Protein AF-A0A3R7ARK9-F1 (afdb_monomer)

Secondary structure (DSSP, 8-state):
-PPP--EEEETTEEEE-SSB-HHHHHHTT--HHHHHHTT--B-TT-----HHHHHHHHHHHHHHHHHHHHHHHHHTS-------HHHHHHHHHTSTT--HHHHHHHHHTT--SHHHHHHS-GGG--

Structure (mmCIF, N/CA/C/O backbone):
data_AF-A0A3R7ARK9-F1
#
_entry.id   AF-A0A3R7ARK9-F1
#
loop_
_atom_site.group_PDB
_atom_site.id
_atom_site.type_symbol
_atom_site.label_atom_id
_atom_site.label_alt_id
_atom_site.label_comp_id
_atom_site.label_asym_id
_atom_site.label_entity_id
_atom_site.label_seq_id
_atom_site.pdbx_PDB_ins_code
_atom_site.Cartn_x
_atom_site.Cartn_y
_atom_site.Cartn_z
_atom_site.occupancy
_atom_site.B_iso_or_equiv
_atom_site.auth_seq_id
_atom_site.auth_comp_id
_atom_site.auth_asym_id
_atom_site.auth_atom_id
_atom_site.pdbx_PDB_model_num
ATOM 1 N N . MET A 1 1 ? -8.578 -6.068 -5.722 1.00 59.09 1 MET A N 1
ATOM 2 C CA . MET A 1 1 ? -7.145 -6.160 -5.358 1.00 59.09 1 MET A CA 1
ATOM 3 C C . MET A 1 1 ? -6.325 -5.902 -6.611 1.00 59.09 1 MET A C 1
ATOM 5 O O . MET A 1 1 ? -6.497 -6.623 -7.588 1.00 59.09 1 MET A O 1
ATOM 9 N N . VAL A 1 2 ? -5.531 -4.831 -6.635 1.00 73.00 2 VAL A N 1
ATOM 10 C CA . VAL A 1 2 ? -4.744 -4.456 -7.821 1.00 73.00 2 VAL A CA 1
ATOM 11 C C . VAL A 1 2 ? -3.570 -5.424 -7.946 1.00 73.00 2 VAL A C 1
ATOM 13 O O . VAL A 1 2 ? -2.755 -5.519 -7.033 1.00 73.00 2 VAL A O 1
ATOM 16 N N . LYS A 1 3 ? -3.504 -6.174 -9.050 1.00 83.50 3 LYS A N 1
ATOM 17 C CA . LYS A 1 3 ? -2.394 -7.094 -9.331 1.00 83.50 3 LYS A CA 1
ATOM 18 C C . LYS A 1 3 ? -1.360 -6.391 -10.205 1.00 83.50 3 LYS A C 1
ATOM 20 O O . LYS A 1 3 ? -1.654 -6.050 -11.349 1.00 83.50 3 LYS A O 1
ATOM 25 N N . ILE A 1 4 ? -0.153 -6.216 -9.675 1.00 92.31 4 ILE A N 1
ATOM 26 C CA . ILE A 1 4 ? 1.012 -5.761 -10.439 1.00 92.31 4 ILE A CA 1
ATOM 27 C C . ILE A 1 4 ? 1.779 -6.961 -11.003 1.00 92.31 4 ILE A C 1
ATOM 29 O O . ILE A 1 4 ? 1.798 -8.039 -10.408 1.00 92.31 4 ILE A O 1
ATOM 33 N N . TYR A 1 5 ? 2.412 -6.777 -12.157 1.00 93.25 5 TYR A N 1
ATOM 34 C CA . TYR A 1 5 ? 3.236 -7.792 -12.808 1.00 93.25 5 TYR A CA 1
ATOM 35 C C . TYR A 1 5 ? 4.582 -7.195 -13.201 1.00 93.25 5 TYR A C 1
ATOM 37 O O . TYR A 1 5 ? 4.664 -6.026 -13.570 1.00 93.25 5 TYR A O 1
ATOM 45 N N . ALA A 1 6 ? 5.631 -8.014 -13.153 1.00 93.31 6 ALA A N 1
ATOM 46 C CA . ALA A 1 6 ? 6.935 -7.613 -13.651 1.00 93.31 6 ALA A CA 1
ATOM 47 C C . ALA A 1 6 ? 6.939 -7.640 -15.183 1.00 93.31 6 ALA A C 1
ATOM 49 O O . ALA 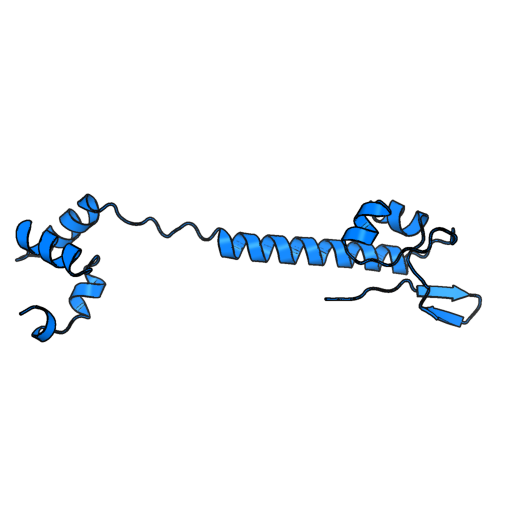A 1 6 ? 6.483 -8.604 -15.805 1.00 93.31 6 ALA A O 1
ATOM 50 N N . ILE A 1 7 ? 7.482 -6.601 -15.796 1.00 94.69 7 ILE A N 1
ATOM 51 C CA . ILE A 1 7 ? 7.736 -6.523 -17.230 1.00 94.69 7 ILE A CA 1
ATOM 52 C C . ILE A 1 7 ? 9.152 -7.034 -17.479 1.00 94.69 7 ILE A C 1
ATOM 54 O O . ILE A 1 7 ? 10.102 -6.612 -16.827 1.00 94.69 7 ILE A O 1
ATOM 58 N N . VAL A 1 8 ? 9.304 -7.969 -18.415 1.00 92.69 8 VAL A N 1
ATOM 59 C CA . VAL A 1 8 ? 10.607 -8.519 -18.803 1.00 92.69 8 VAL A CA 1
ATOM 60 C C . VAL A 1 8 ? 10.837 -8.228 -20.275 1.00 92.69 8 VAL A C 1
ATOM 62 O O . VAL A 1 8 ? 10.010 -8.577 -21.124 1.00 92.69 8 VAL A O 1
ATOM 65 N N . ARG A 1 9 ? 11.982 -7.618 -20.587 1.00 90.25 9 ARG A N 1
ATOM 66 C CA . ARG A 1 9 ? 12.387 -7.312 -21.965 1.00 90.25 9 ARG A CA 1
ATOM 67 C C . ARG A 1 9 ? 13.495 -8.271 -22.389 1.00 90.25 9 ARG A C 1
ATOM 69 O O . ARG A 1 9 ? 14.473 -8.462 -21.673 1.00 90.25 9 ARG A O 1
ATOM 76 N N . ARG A 1 10 ? 13.341 -8.898 -23.556 1.00 87.12 10 ARG A N 1
ATOM 77 C CA . ARG A 1 10 ? 14.394 -9.705 -24.191 1.00 87.12 10 ARG A CA 1
ATOM 78 C C . ARG A 1 10 ? 14.479 -9.330 -25.662 1.00 87.12 10 ARG A C 1
ATOM 80 O O . ARG A 1 10 ? 13.535 -9.568 -26.418 1.00 87.12 10 ARG A O 1
ATOM 87 N N . LYS A 1 11 ? 15.621 -8.774 -26.077 1.00 88.62 11 LYS A N 1
ATOM 88 C CA . LYS A 1 11 ? 15.800 -8.188 -27.416 1.00 88.62 11 LYS A CA 1
ATOM 89 C C . LYS A 1 11 ? 14.683 -7.162 -27.685 1.00 88.62 11 LYS A C 1
ATOM 91 O O . LYS A 1 11 ? 14.512 -6.237 -26.903 1.00 88.62 11 LYS A O 1
ATOM 96 N N . ARG A 1 12 ? 13.882 -7.358 -28.737 1.00 90.75 12 ARG A N 1
ATOM 97 C CA . ARG A 1 12 ? 12.750 -6.488 -29.108 1.00 90.75 12 ARG A CA 1
ATOM 98 C C . ARG A 1 12 ? 11.397 -6.931 -28.535 1.00 90.75 12 ARG A C 1
ATOM 100 O O . ARG A 1 12 ? 10.385 -6.318 -28.842 1.00 90.75 12 ARG A O 1
ATOM 107 N N . LYS A 1 13 ? 11.347 -8.002 -27.733 1.00 92.31 13 LYS A N 1
ATOM 108 C CA . LYS A 1 13 ? 10.092 -8.531 -27.180 1.00 92.31 13 LYS A CA 1
ATOM 109 C C . LYS A 1 13 ? 9.919 -8.103 -25.727 1.00 92.31 13 LYS A C 1
ATOM 111 O O . LYS A 1 13 ? 10.809 -8.317 -24.900 1.00 92.31 13 LYS A O 1
ATOM 116 N N . VAL A 1 14 ? 8.750 -7.548 -25.426 1.00 93.50 14 VAL A N 1
ATOM 117 C CA . VAL A 1 14 ? 8.291 -7.243 -24.069 1.00 93.50 14 VAL A CA 1
ATOM 118 C C . VAL A 1 14 ? 7.252 -8.285 -23.684 1.00 93.50 14 VAL A C 1
ATOM 120 O O . VAL A 1 14 ? 6.354 -8.588 -24.465 1.00 93.50 14 VAL A O 1
ATOM 123 N N . ARG A 1 15 ? 7.389 -8.869 -22.496 1.00 92.31 15 ARG A N 1
ATOM 124 C CA . ARG A 1 15 ? 6.437 -9.856 -21.981 1.00 92.31 15 ARG A CA 1
ATOM 125 C C . ARG A 1 15 ? 6.218 -9.675 -20.491 1.00 92.31 15 ARG A C 1
ATOM 127 O O . ARG A 1 15 ? 7.057 -9.109 -19.792 1.00 92.31 15 ARG A O 1
ATOM 134 N N . LYS A 1 16 ? 5.119 -10.238 -20.000 1.00 93.50 16 LYS A N 1
ATOM 135 C CA . LYS A 1 16 ? 4.888 -10.385 -18.563 1.00 93.50 16 LYS A CA 1
ATOM 136 C C . LYS A 1 16 ? 5.829 -11.464 -18.016 1.00 93.50 16 LYS A C 1
ATOM 138 O O . LYS A 1 16 ? 5.935 -12.561 -18.570 1.00 93.50 16 LYS A O 1
ATOM 143 N N . GLY A 1 17 ? 6.576 -11.117 -16.977 1.00 90.94 17 GLY A N 1
ATOM 144 C CA . GLY A 1 17 ? 7.388 -12.044 -16.199 1.00 90.94 17 GLY A CA 1
ATOM 145 C C . GLY A 1 17 ? 6.541 -12.832 -15.204 1.00 90.94 17 GLY A C 1
ATOM 146 O O . GLY A 1 17 ? 5.402 -12.469 -14.920 1.00 90.94 17 GLY A O 1
ATOM 147 N N . LYS A 1 18 ? 7.120 -13.900 -14.641 1.00 92.12 18 LYS A N 1
ATOM 148 C CA . LYS A 1 18 ? 6.500 -14.664 -13.546 1.00 92.12 18 LYS A CA 1
ATOM 149 C C . LYS A 1 18 ? 6.357 -13.812 -12.277 1.00 92.12 18 LYS A C 1
ATOM 151 O O . LYS A 1 18 ? 5.367 -13.929 -11.566 1.00 92.12 18 LYS A O 1
ATOM 156 N N . GLY A 1 19 ? 7.347 -12.963 -12.001 1.00 94.50 19 GLY A N 1
ATOM 157 C CA . GLY A 1 19 ? 7.394 -12.111 -10.818 1.00 94.50 19 GLY A CA 1
ATOM 158 C C . GLY A 1 19 ? 8.579 -11.147 -10.833 1.00 94.50 19 GLY A C 1
ATOM 159 O O . GLY A 1 19 ? 9.403 -11.165 -11.756 1.00 94.50 19 GLY A O 1
ATOM 160 N N . PHE A 1 20 ? 8.649 -10.302 -9.810 1.00 96.31 20 PHE A N 1
ATOM 161 C CA . PHE A 1 20 ? 9.733 -9.341 -9.599 1.00 96.31 20 PHE A CA 1
ATOM 162 C C . PHE A 1 20 ? 11.013 -10.048 -9.146 1.00 96.31 20 PHE A C 1
ATOM 164 O O . PHE A 1 20 ? 10.946 -11.050 -8.430 1.00 96.31 20 PHE A O 1
ATOM 171 N N . SER A 1 21 ? 12.168 -9.561 -9.596 1.00 96.00 21 SER A N 1
ATOM 172 C CA . SER A 1 21 ? 13.466 -10.113 -9.202 1.00 96.00 21 SER A CA 1
ATOM 173 C C . SER A 1 21 ? 13.842 -9.692 -7.781 1.00 96.00 21 SER A C 1
ATOM 175 O O . SER A 1 21 ? 13.311 -8.722 -7.234 1.00 96.00 21 SER A O 1
ATOM 177 N N . ARG A 1 22 ? 14.793 -10.410 -7.168 1.00 95.31 22 ARG A N 1
ATOM 178 C CA . ARG A 1 22 ? 15.324 -10.041 -5.843 1.00 95.31 22 ARG A CA 1
ATOM 179 C C . ARG A 1 22 ? 15.960 -8.648 -5.853 1.00 95.31 22 ARG A C 1
ATOM 181 O O . ARG A 1 22 ? 15.826 -7.922 -4.874 1.00 95.31 22 ARG A O 1
ATOM 188 N N . GLU A 1 23 ? 16.624 -8.280 -6.945 1.00 94.88 23 GLU A N 1
ATOM 189 C CA . GLU A 1 23 ? 17.253 -6.966 -7.107 1.00 94.88 23 GLU A CA 1
ATOM 190 C C . GLU A 1 23 ? 16.208 -5.851 -7.215 1.00 94.88 23 GLU A C 1
ATOM 192 O O . GLU A 1 23 ? 16.295 -4.872 -6.482 1.00 94.88 23 GLU A O 1
ATOM 197 N N . GLU A 1 24 ? 15.156 -6.042 -8.023 1.00 95.44 24 GLU A N 1
ATOM 198 C CA . GLU A 1 24 ? 14.054 -5.075 -8.155 1.00 95.44 24 GLU A CA 1
ATOM 199 C C . GLU A 1 24 ? 13.362 -4.806 -6.808 1.00 95.44 24 GLU A C 1
ATOM 201 O O . GLU A 1 24 ? 13.057 -3.658 -6.481 1.00 95.44 24 GLU A O 1
ATOM 206 N N . LEU A 1 25 ? 13.144 -5.858 -6.010 1.00 95.25 25 LEU A N 1
ATOM 207 C CA . LEU A 1 25 ? 12.566 -5.739 -4.671 1.00 95.25 25 LEU A CA 1
ATOM 208 C C . LEU A 1 25 ? 13.488 -4.975 -3.716 1.00 95.25 25 LEU A C 1
ATOM 210 O O . LEU A 1 25 ? 13.024 -4.065 -3.033 1.00 95.25 25 LEU A O 1
ATOM 214 N N . ARG A 1 26 ? 14.795 -5.272 -3.717 1.00 94.25 26 ARG A N 1
ATOM 215 C CA . ARG A 1 26 ? 15.777 -4.532 -2.906 1.00 94.25 26 ARG A CA 1
ATOM 216 C C . ARG A 1 26 ? 15.816 -3.051 -3.278 1.00 94.25 26 ARG A C 1
ATOM 218 O O . ARG A 1 26 ? 15.770 -2.214 -2.387 1.00 94.25 26 ARG A O 1
ATOM 225 N N . SER A 1 27 ? 15.814 -2.709 -4.567 1.00 95.00 27 SER A N 1
ATOM 226 C CA . SER A 1 27 ? 15.780 -1.311 -5.034 1.00 95.00 27 SER A CA 1
ATOM 227 C C . SER A 1 27 ? 14.481 -0.573 -4.681 1.00 95.00 27 SER A C 1
ATOM 229 O O . SER A 1 27 ? 14.440 0.663 -4.679 1.00 95.00 27 SER A O 1
ATOM 231 N N . ALA A 1 28 ? 13.408 -1.316 -4.403 1.00 94.31 28 ALA A N 1
ATOM 232 C CA . ALA A 1 28 ? 12.143 -0.802 -3.891 1.00 94.31 28 ALA A CA 1
ATOM 233 C C . ALA A 1 28 ? 12.041 -0.858 -2.352 1.00 94.31 28 ALA A C 1
ATOM 235 O O . ALA A 1 28 ? 10.972 -0.562 -1.824 1.00 94.31 28 ALA A O 1
ATOM 236 N N . ASN A 1 29 ? 13.125 -1.205 -1.643 1.00 94.00 29 ASN A N 1
ATOM 237 C CA . ASN A 1 29 ? 13.170 -1.400 -0.189 1.00 94.00 29 ASN A CA 1
ATOM 238 C C . ASN A 1 29 ? 12.140 -2.424 0.324 1.00 94.00 29 ASN A C 1
ATOM 240 O O . ASN A 1 29 ? 11.530 -2.232 1.372 1.00 94.00 29 ASN A O 1
ATOM 244 N N . LEU A 1 30 ? 11.938 -3.510 -0.425 1.00 93.31 30 LEU A N 1
ATOM 245 C CA . LEU A 1 30 ? 11.069 -4.627 -0.059 1.00 93.31 30 LEU A CA 1
ATOM 246 C C . LEU A 1 30 ? 11.882 -5.901 0.159 1.00 93.31 30 LEU A C 1
ATOM 248 O O . LEU A 1 30 ? 12.689 -6.302 -0.685 1.00 93.31 30 LEU A O 1
ATOM 252 N N . SER A 1 31 ? 11.593 -6.609 1.248 1.00 95.31 31 SER A N 1
ATOM 253 C CA . SER A 1 31 ? 12.019 -7.997 1.398 1.00 95.31 31 SER A CA 1
ATOM 254 C C . SER A 1 31 ? 11.113 -8.945 0.602 1.00 95.31 31 SER A C 1
ATOM 256 O O . SER A 1 31 ? 9.951 -8.659 0.307 1.00 95.31 31 SER A O 1
ATOM 258 N N . VAL A 1 32 ? 11.624 -10.138 0.287 1.00 94.81 32 VAL A N 1
ATOM 259 C CA . VAL A 1 32 ? 10.842 -11.186 -0.397 1.00 94.81 32 VAL A CA 1
ATOM 260 C C . VAL A 1 32 ? 9.612 -11.587 0.422 1.00 94.81 32 VAL A C 1
ATOM 262 O O . VAL A 1 32 ? 8.540 -11.819 -0.138 1.00 94.81 32 VAL A O 1
ATOM 265 N N . LYS A 1 33 ? 9.755 -11.652 1.750 1.00 95.38 33 LYS A N 1
ATOM 266 C CA . LYS A 1 33 ? 8.667 -12.012 2.663 1.00 95.38 33 LYS A CA 1
ATOM 267 C C . LYS A 1 33 ? 7.567 -10.951 2.650 1.00 95.38 33 LYS A C 1
ATOM 269 O O . LYS A 1 33 ? 6.400 -11.294 2.492 1.00 95.38 33 LYS A O 1
ATOM 274 N N . GLU A 1 34 ? 7.934 -9.674 2.746 1.00 93.56 34 GLU A N 1
ATOM 275 C CA . GLU A 1 34 ? 6.974 -8.565 2.675 1.00 93.56 34 GLU A CA 1
ATOM 276 C C . GLU A 1 34 ? 6.272 -8.514 1.321 1.00 93.56 34 GLU A C 1
ATOM 278 O O . GLU A 1 34 ? 5.051 -8.403 1.275 1.00 93.56 34 GLU A O 1
ATOM 283 N N . ALA A 1 35 ? 7.012 -8.677 0.223 1.00 94.00 35 ALA A N 1
ATOM 284 C CA . ALA A 1 35 ? 6.435 -8.723 -1.114 1.00 94.00 35 ALA A CA 1
ATOM 285 C C . ALA A 1 35 ? 5.372 -9.829 -1.238 1.00 94.00 35 ALA A C 1
ATOM 287 O O . ALA A 1 35 ? 4.262 -9.562 -1.700 1.00 94.00 35 ALA A O 1
ATOM 288 N N . ARG A 1 36 ? 5.661 -11.045 -0.754 1.00 93.69 36 ARG A N 1
ATOM 289 C CA . ARG A 1 36 ? 4.686 -12.150 -0.744 1.00 93.69 36 ARG A CA 1
ATOM 290 C C . ARG A 1 36 ? 3.463 -11.836 0.122 1.00 93.69 36 ARG A C 1
ATOM 292 O O . ARG A 1 36 ? 2.346 -12.091 -0.319 1.00 93.69 36 ARG A O 1
ATOM 299 N N . ASN A 1 37 ? 3.654 -11.230 1.295 1.00 93.19 37 ASN A N 1
ATOM 300 C CA . ASN A 1 37 ? 2.553 -10.811 2.172 1.00 93.19 37 ASN A CA 1
ATOM 301 C C . ASN A 1 37 ? 1.659 -9.742 1.523 1.00 93.19 37 ASN A C 1
ATOM 303 O O . ASN A 1 37 ? 0.449 -9.738 1.728 1.00 93.19 37 ASN A O 1
ATOM 307 N N . LEU A 1 38 ? 2.242 -8.855 0.714 1.00 91.19 38 LEU A N 1
ATOM 308 C CA . LEU A 1 38 ? 1.514 -7.856 -0.071 1.00 91.19 38 LEU A CA 1
ATOM 309 C C . LEU A 1 38 ? 0.840 -8.444 -1.326 1.00 91.19 38 LEU A C 1
ATOM 311 O O . LEU A 1 38 ? 0.164 -7.719 -2.055 1.00 91.19 38 LEU A O 1
ATOM 315 N N . GLY A 1 39 ? 1.014 -9.741 -1.601 1.00 91.94 39 GLY A N 1
ATOM 316 C CA . GLY A 1 39 ? 0.478 -10.409 -2.790 1.00 91.94 39 GLY A CA 1
ATOM 317 C C . GLY A 1 39 ? 1.272 -10.137 -4.072 1.00 91.94 39 GLY A C 1
ATOM 318 O O . GLY A 1 39 ? 0.764 -10.358 -5.174 1.00 91.94 39 GLY A O 1
ATOM 319 N N . ILE A 1 40 ? 2.511 -9.658 -3.954 1.00 93.75 40 ILE A N 1
ATOM 320 C CA . ILE A 1 40 ? 3.418 -9.420 -5.079 1.00 93.75 40 ILE A CA 1
ATOM 321 C C . ILE A 1 40 ? 4.096 -10.744 -5.451 1.00 93.75 40 ILE A C 1
ATOM 323 O O . ILE A 1 40 ? 4.702 -11.415 -4.615 1.00 93.75 40 ILE A O 1
ATOM 327 N N . SER A 1 41 ? 4.017 -11.126 -6.728 1.00 94.25 41 SER A N 1
ATOM 328 C CA . SER A 1 41 ? 4.684 -12.335 -7.231 1.00 94.25 41 SER A CA 1
ATOM 329 C C . SER A 1 41 ? 6.192 -12.117 -7.347 1.00 94.25 41 SER A C 1
ATOM 331 O O . SER A 1 41 ? 6.630 -11.140 -7.953 1.00 94.25 41 SER A O 1
ATOM 333 N N . VAL A 1 42 ? 6.987 -13.048 -6.816 1.00 95.50 42 VAL A N 1
ATOM 334 C CA . VAL A 1 42 ? 8.457 -12.963 -6.785 1.00 95.50 42 VAL A CA 1
ATOM 335 C C . VAL A 1 42 ? 9.074 -14.087 -7.620 1.00 95.50 42 VAL A C 1
ATOM 337 O O . VAL A 1 42 ? 8.672 -15.245 -7.504 1.00 95.50 42 VAL A O 1
ATOM 340 N N . ASP A 1 43 ? 10.059 -13.753 -8.455 1.00 95.31 43 ASP A N 1
ATOM 341 C CA . ASP A 1 43 ? 10.871 -14.706 -9.217 1.00 95.31 43 ASP A CA 1
ATOM 342 C C . ASP A 1 43 ? 12.328 -14.646 -8.747 1.00 95.31 43 ASP A C 1
ATOM 344 O O . ASP A 1 43 ? 13.152 -13.887 -9.253 1.00 95.31 43 ASP A O 1
ATOM 348 N N . GLU A 1 44 ? 12.640 -15.459 -7.741 1.00 93.31 44 GLU A N 1
ATOM 349 C CA . GLU A 1 44 ? 13.936 -15.451 -7.057 1.00 93.31 44 GLU A CA 1
ATOM 350 C C . GLU A 1 44 ? 15.110 -15.923 -7.913 1.00 93.31 44 GLU A C 1
ATOM 352 O O . GLU A 1 44 ? 16.258 -15.631 -7.584 1.00 93.31 44 GLU A O 1
ATOM 357 N N . ARG A 1 45 ? 14.827 -16.645 -9.002 1.00 93.50 45 ARG A N 1
ATOM 358 C CA . ARG A 1 45 ? 15.848 -17.164 -9.921 1.00 93.50 45 ARG A CA 1
ATOM 359 C C . ARG A 1 45 ? 16.317 -16.109 -10.921 1.00 93.50 45 ARG A C 1
ATOM 361 O O . ARG A 1 45 ? 17.341 -16.300 -11.568 1.00 93.50 45 ARG A O 1
ATOM 368 N N . ARG A 1 46 ? 15.561 -15.019 -11.087 1.00 92.06 46 ARG A N 1
ATOM 369 C CA . ARG A 1 46 ? 15.894 -13.926 -12.002 1.00 92.06 46 ARG A CA 1
ATOM 370 C C . ARG A 1 46 ? 16.774 -12.913 -11.272 1.00 92.06 46 ARG A C 1
ATOM 372 O O . ARG A 1 46 ? 16.364 -12.384 -10.244 1.00 92.06 46 ARG A O 1
ATOM 379 N N . SER A 1 47 ? 17.946 -12.621 -11.828 1.00 88.62 47 SER A N 1
ATOM 380 C CA . SER A 1 47 ? 18.827 -11.545 -11.355 1.00 88.62 47 SER A CA 1
ATOM 381 C C . SER A 1 47 ? 18.547 -10.214 -12.050 1.00 88.62 47 SER A C 1
ATOM 383 O O . SER A 1 47 ? 18.644 -9.181 -11.422 1.00 88.62 47 SER A O 1
ATOM 385 N N . THR A 1 48 ? 18.102 -10.213 -13.312 1.00 90.44 48 THR A N 1
ATOM 386 C CA . THR A 1 48 ? 17.903 -8.973 -14.087 1.00 90.44 48 THR A CA 1
ATOM 387 C C . THR A 1 48 ? 17.052 -7.932 -13.358 1.00 90.44 48 THR A C 1
ATOM 389 O O . THR A 1 48 ? 15.966 -8.260 -12.859 1.00 90.44 48 THR A O 1
ATOM 392 N N . MET A 1 49 ? 17.486 -6.678 -13.424 1.00 91.81 49 MET A N 1
ATOM 393 C CA . MET A 1 49 ? 16.756 -5.524 -12.921 1.00 91.81 49 MET A CA 1
ATOM 394 C C . MET A 1 49 ? 16.227 -4.670 -14.076 1.00 91.81 49 MET A C 1
ATOM 396 O O . MET A 1 49 ? 16.948 -4.364 -15.027 1.00 91.81 49 MET A O 1
ATOM 400 N N . HIS A 1 50 ? 14.959 -4.274 -13.989 1.00 93.44 50 HIS A N 1
ATOM 401 C CA . HIS A 1 50 ? 14.357 -3.301 -14.896 1.00 93.44 50 HIS A CA 1
ATOM 402 C C . HIS A 1 5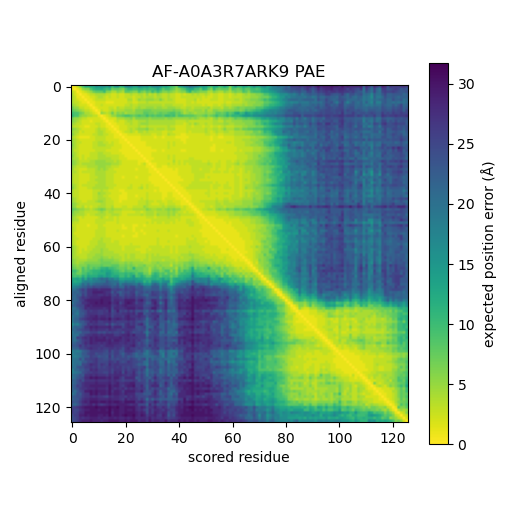0 ? 13.824 -2.107 -14.104 1.00 93.44 50 HIS A C 1
ATOM 404 O O . HIS A 1 50 ? 13.011 -2.267 -13.194 1.00 93.44 50 HIS A O 1
ATOM 410 N N . GLU A 1 51 ? 14.239 -0.896 -14.473 1.00 93.62 51 GLU A N 1
ATOM 411 C CA . GLU A 1 51 ? 13.830 0.329 -13.773 1.00 93.62 51 GLU A CA 1
ATOM 412 C C . GLU A 1 51 ? 12.316 0.562 -13.805 1.00 93.62 51 GLU A C 1
ATOM 414 O O . GLU A 1 51 ? 11.738 1.029 -12.824 1.00 93.62 51 GLU A O 1
ATOM 419 N N . GLU A 1 52 ? 11.656 0.194 -14.907 1.00 93.75 52 GLU A N 1
ATOM 420 C CA . GLU A 1 52 ? 10.195 0.237 -15.043 1.00 93.75 52 GLU A CA 1
ATOM 421 C C . GLU A 1 52 ? 9.518 -0.555 -13.912 1.00 93.75 52 GLU A C 1
ATOM 423 O O . GLU A 1 52 ? 8.601 -0.058 -13.259 1.00 93.75 52 GLU A O 1
ATOM 428 N N . ASN A 1 53 ? 10.040 -1.744 -13.599 1.00 95.19 53 ASN A N 1
ATOM 429 C CA . ASN A 1 53 ? 9.514 -2.591 -12.533 1.00 95.19 53 ASN A CA 1
ATOM 430 C C . ASN A 1 53 ? 9.713 -1.949 -11.157 1.00 95.19 53 ASN A C 1
ATOM 432 O O . ASN A 1 53 ? 8.780 -1.917 -10.356 1.00 95.19 53 ASN A O 1
ATOM 436 N N . VAL A 1 54 ? 10.884 -1.366 -10.891 1.00 95.12 54 VAL A N 1
ATOM 437 C CA . VAL A 1 54 ? 11.149 -0.661 -9.625 1.00 95.12 54 VAL A CA 1
ATOM 438 C C . VAL A 1 54 ? 10.195 0.525 -9.447 1.00 95.12 54 VAL A C 1
ATOM 440 O O . VAL A 1 54 ? 9.634 0.709 -8.366 1.00 95.12 54 VAL A O 1
ATOM 443 N N . LYS A 1 55 ? 9.939 1.294 -10.514 1.00 95.88 55 LYS A N 1
ATOM 444 C CA . LYS A 1 55 ? 8.955 2.389 -10.498 1.00 95.88 55 LYS A CA 1
ATOM 445 C C . LYS A 1 55 ? 7.549 1.873 -10.186 1.00 95.88 55 LYS A C 1
ATOM 447 O O . LYS A 1 55 ? 6.878 2.448 -9.330 1.00 95.88 55 LYS A O 1
ATOM 452 N N . THR A 1 56 ? 7.125 0.767 -10.806 1.00 94.75 56 THR A N 1
ATOM 453 C CA . THR A 1 56 ? 5.810 0.166 -10.515 1.00 94.75 56 THR A CA 1
ATOM 454 C C . THR A 1 56 ? 5.686 -0.320 -9.070 1.00 94.75 56 THR A C 1
ATOM 456 O O . THR A 1 56 ? 4.653 -0.087 -8.446 1.00 94.75 56 THR A O 1
ATOM 459 N N . LEU A 1 57 ? 6.740 -0.924 -8.506 1.00 94.56 57 LEU A N 1
ATOM 460 C CA . LEU A 1 57 ? 6.766 -1.358 -7.106 1.00 94.56 57 LEU A CA 1
ATOM 461 C C . LEU A 1 57 ? 6.620 -0.168 -6.155 1.00 94.56 57 LEU A C 1
ATOM 463 O O . LEU A 1 57 ? 5.772 -0.194 -5.267 1.00 94.56 57 LEU A O 1
ATOM 467 N N . ARG A 1 58 ? 7.391 0.904 -6.372 1.00 94.56 58 ARG A N 1
ATOM 468 C CA . ARG A 1 58 ? 7.309 2.123 -5.551 1.00 94.56 58 ARG A CA 1
ATOM 469 C C . ARG A 1 58 ? 5.923 2.761 -5.614 1.00 94.56 58 ARG A C 1
ATOM 471 O O . ARG A 1 58 ? 5.360 3.088 -4.574 1.00 94.56 58 ARG A O 1
ATOM 478 N N . ALA A 1 59 ? 5.349 2.885 -6.811 1.00 93.88 59 ALA A N 1
ATOM 479 C CA . ALA A 1 59 ? 4.003 3.428 -6.987 1.00 93.88 59 ALA A CA 1
ATOM 480 C C . ALA A 1 59 ? 2.945 2.594 -6.244 1.00 93.88 59 ALA A C 1
ATOM 482 O O . ALA A 1 59 ? 2.078 3.147 -5.570 1.00 93.88 59 ALA A O 1
ATOM 483 N N . PHE A 1 60 ? 3.053 1.264 -6.311 1.00 93.06 60 PHE A N 1
ATOM 484 C CA . PHE A 1 60 ? 2.150 0.354 -5.612 1.00 93.06 60 PHE A CA 1
ATOM 485 C C . PHE A 1 60 ? 2.229 0.503 -4.085 1.00 93.06 60 PHE A C 1
ATOM 487 O O . PHE A 1 60 ? 1.195 0.576 -3.420 1.00 93.06 60 PHE A O 1
ATOM 494 N N . ILE A 1 61 ? 3.440 0.608 -3.528 1.00 91.00 61 ILE A N 1
ATOM 495 C CA . ILE A 1 61 ? 3.647 0.831 -2.089 1.00 91.00 61 ILE A CA 1
ATOM 496 C C . ILE A 1 61 ? 3.015 2.158 -1.652 1.00 91.00 61 ILE A C 1
ATOM 498 O O . ILE A 1 61 ? 2.287 2.191 -0.658 1.00 91.00 61 ILE A O 1
ATOM 502 N N . SER A 1 62 ? 3.255 3.238 -2.400 1.00 91.38 62 SER A N 1
ATOM 503 C CA . SER A 1 62 ? 2.689 4.557 -2.099 1.00 91.38 62 SER A CA 1
ATOM 504 C C . SER A 1 62 ? 1.159 4.545 -2.101 1.00 91.38 62 SER A C 1
ATOM 506 O O . SER A 1 62 ? 0.537 5.140 -1.220 1.00 91.38 62 SER A O 1
ATOM 508 N N . GLU A 1 63 ? 0.536 3.827 -3.037 1.00 90.25 63 GLU A N 1
ATOM 509 C CA . GLU A 1 63 ? -0.923 3.695 -3.087 1.00 90.25 63 GLU A CA 1
ATOM 510 C C . GLU A 1 63 ? -1.469 2.915 -1.877 1.00 90.25 63 GLU A C 1
ATOM 512 O O . GLU A 1 63 ? -2.459 3.317 -1.259 1.00 90.25 63 GLU A O 1
ATOM 517 N N . ILE A 1 64 ? -0.786 1.846 -1.453 1.00 88.31 64 ILE A N 1
ATOM 518 C CA . ILE A 1 64 ? -1.148 1.114 -0.228 1.00 88.31 64 ILE A CA 1
ATOM 519 C C . ILE A 1 64 ? -1.052 2.021 1.003 1.00 88.31 64 ILE A C 1
ATOM 521 O O . ILE A 1 64 ? -1.954 2.026 1.839 1.00 88.31 64 ILE A O 1
ATOM 525 N N . GLN A 1 65 ? 0.008 2.815 1.130 1.00 87.44 65 GLN A N 1
ATOM 526 C CA . GLN A 1 65 ? 0.139 3.738 2.259 1.00 87.44 65 GLN A CA 1
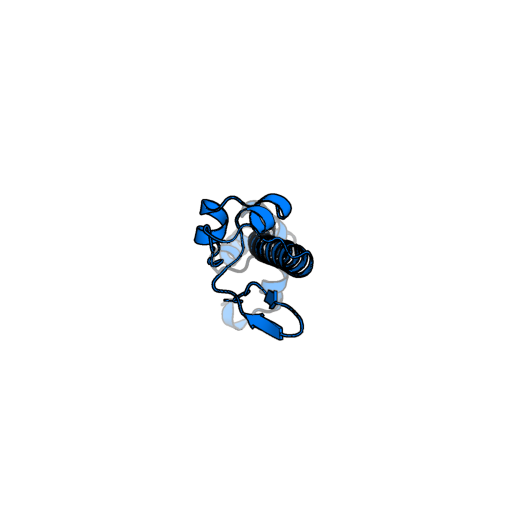ATOM 527 C C . GLN A 1 65 ? -0.968 4.797 2.241 1.00 87.44 65 GLN A C 1
ATOM 529 O O . GLN A 1 65 ? -1.602 5.055 3.264 1.00 87.44 65 GLN A O 1
ATOM 534 N N . ARG A 1 66 ? -1.277 5.359 1.067 1.00 87.44 66 ARG A N 1
ATOM 535 C CA . ARG A 1 66 ? -2.344 6.353 0.910 1.00 87.44 66 ARG A CA 1
ATOM 536 C C . ARG A 1 66 ? -3.714 5.793 1.278 1.00 87.44 66 ARG A C 1
ATOM 538 O O . ARG A 1 66 ? -4.494 6.480 1.939 1.00 87.44 66 ARG A O 1
ATOM 545 N N . THR A 1 67 ? -4.014 4.563 0.868 1.00 84.44 67 THR A N 1
ATOM 546 C CA . THR A 1 67 ? -5.271 3.895 1.233 1.00 84.44 67 THR A CA 1
ATOM 547 C C . THR A 1 67 ? -5.347 3.629 2.734 1.00 84.44 67 THR A C 1
ATOM 549 O O . THR A 1 67 ? -6.372 3.951 3.329 1.00 84.44 67 THR A O 1
ATOM 552 N N . ARG A 1 68 ? -4.259 3.172 3.374 1.00 80.81 68 ARG A N 1
ATOM 553 C CA . ARG A 1 68 ? -4.199 3.021 4.841 1.00 80.81 68 ARG A CA 1
ATOM 554 C C . ARG A 1 68 ? -4.470 4.337 5.564 1.00 80.81 68 ARG A C 1
ATOM 556 O O . ARG A 1 68 ? -5.398 4.396 6.366 1.00 80.81 68 ARG A O 1
ATOM 563 N N . ILE A 1 69 ? -3.769 5.412 5.196 1.00 75.75 69 ILE A N 1
ATOM 564 C CA . ILE A 1 69 ? -3.961 6.745 5.792 1.00 75.75 69 ILE A CA 1
ATOM 565 C C . ILE A 1 69 ? -5.407 7.220 5.620 1.00 75.75 69 ILE A C 1
ATOM 567 O O . ILE A 1 69 ? -5.993 7.774 6.545 1.00 75.75 69 ILE A 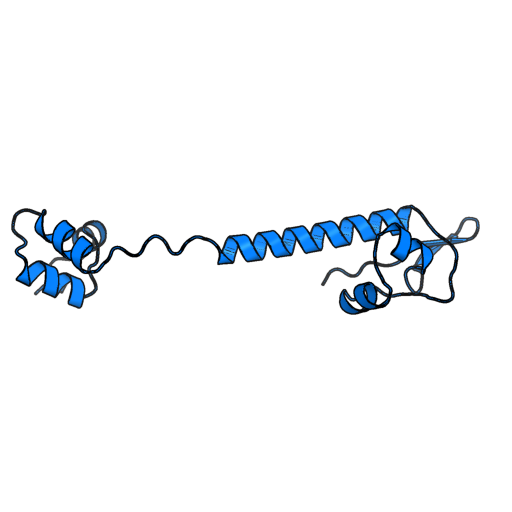O 1
ATOM 571 N N . ARG A 1 70 ? -6.015 7.005 4.446 1.00 71.31 70 ARG A N 1
ATOM 572 C CA . ARG A 1 70 ? -7.431 7.340 4.221 1.00 71.31 70 ARG A CA 1
ATOM 573 C C . ARG A 1 70 ? -8.346 6.546 5.150 1.00 71.31 70 ARG A C 1
ATOM 575 O O . ARG A 1 70 ? -9.220 7.139 5.769 1.00 71.31 70 ARG A O 1
ATOM 582 N N . THR A 1 71 ? -8.131 5.238 5.290 1.00 69.44 71 THR A N 1
ATOM 583 C CA . THR A 1 71 ? -8.942 4.409 6.195 1.00 69.44 71 THR A CA 1
ATOM 584 C C . THR A 1 71 ? -8.759 4.782 7.664 1.00 69.44 71 THR A C 1
ATOM 586 O O . THR A 1 71 ? -9.725 4.754 8.421 1.00 69.44 71 THR A O 1
ATOM 589 N N . GLU A 1 72 ? -7.556 5.184 8.069 1.00 65.69 72 GLU A N 1
ATOM 590 C CA . GLU A 1 72 ? -7.278 5.659 9.424 1.00 65.69 72 GLU A CA 1
ATOM 591 C C . GLU A 1 72 ? -7.930 7.017 9.670 1.00 65.69 72 GLU A C 1
ATOM 593 O O . GLU A 1 72 ? -8.647 7.168 10.647 1.00 65.69 72 GLU A O 1
ATOM 598 N N . LYS A 1 73 ? -7.815 7.981 8.751 1.00 59.44 73 LYS A N 1
ATOM 599 C CA . LYS A 1 73 ? -8.485 9.286 8.886 1.00 59.44 73 LYS A CA 1
ATOM 600 C C . LYS A 1 73 ? -10.010 9.177 8.958 1.00 59.44 73 LYS A C 1
ATOM 602 O O . LYS A 1 73 ? -10.630 9.962 9.6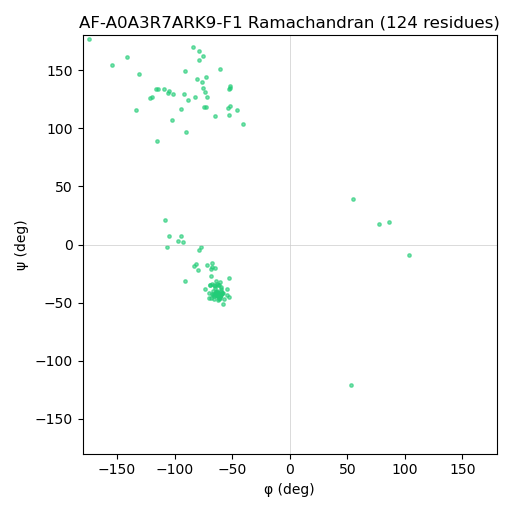64 1.00 59.44 73 LYS A O 1
ATOM 607 N N . VAL A 1 74 ? -10.610 8.193 8.287 1.00 59.94 74 VAL A N 1
ATOM 608 C CA . VAL A 1 74 ? -12.051 7.906 8.415 1.00 59.94 74 VAL A CA 1
ATOM 609 C C . VAL A 1 74 ? -12.394 7.335 9.798 1.00 59.94 74 VAL A C 1
ATOM 611 O O . VAL A 1 74 ? -13.446 7.652 10.341 1.00 59.94 74 VAL A O 1
ATOM 614 N N . LYS A 1 75 ? -11.504 6.539 10.405 1.00 54.06 75 LYS A N 1
ATOM 615 C CA . LYS A 1 75 ? -11.676 6.007 11.771 1.00 54.06 75 LYS A CA 1
ATOM 616 C C . LYS A 1 75 ? -11.323 7.014 12.875 1.00 54.06 75 LYS A C 1
ATOM 618 O O . LYS A 1 75 ? -11.778 6.848 13.999 1.00 54.06 75 LYS A O 1
ATOM 623 N N . VAL A 1 76 ? -10.515 8.028 12.561 1.00 51.66 76 VAL A N 1
ATOM 624 C CA . VAL A 1 76 ? -9.963 9.022 13.500 1.00 51.66 76 VAL A CA 1
ATOM 625 C C . VAL A 1 76 ? -10.612 10.398 13.305 1.00 51.66 76 VAL A C 1
ATOM 627 O O . VAL A 1 76 ? -10.075 11.406 13.755 1.00 51.66 76 VAL A O 1
ATOM 630 N N . ALA A 1 77 ? -11.806 10.484 12.702 1.00 49.97 77 ALA A N 1
ATOM 631 C CA . ALA A 1 77 ? -12.676 11.600 13.065 1.00 49.97 77 ALA A CA 1
ATOM 632 C C . ALA A 1 77 ? -12.795 11.550 14.600 1.00 49.97 77 ALA A C 1
ATOM 634 O O . ALA A 1 77 ? -13.235 10.517 15.117 1.00 49.97 77 ALA A O 1
ATOM 635 N N . PRO A 1 78 ? -12.338 12.580 15.344 1.00 52.19 78 PRO A N 1
ATOM 636 C CA . PRO A 1 78 ? -12.490 12.582 16.789 1.00 52.19 78 PRO A CA 1
ATOM 637 C C . PRO A 1 78 ? -13.966 12.305 17.066 1.00 52.19 78 PRO A C 1
ATOM 639 O O . PRO A 1 78 ? -14.796 12.898 16.366 1.00 52.19 78 PRO A O 1
ATOM 642 N N . PRO A 1 79 ? -14.335 11.418 18.011 1.00 47.69 79 PRO A N 1
ATOM 643 C CA . PRO A 1 79 ? -15.727 11.339 18.417 1.00 47.69 79 PRO A CA 1
ATOM 644 C C . PRO A 1 79 ? -16.112 12.767 18.786 1.00 47.69 79 PRO A C 1
ATOM 646 O O . PRO A 1 79 ? -15.517 13.331 19.707 1.00 47.69 79 PRO A O 1
ATOM 649 N N . ALA A 1 80 ? -16.991 13.388 17.988 1.00 58.06 80 ALA A N 1
ATOM 650 C CA . ALA A 1 80 ? -17.423 14.762 18.196 1.00 58.06 80 ALA A CA 1
ATOM 651 C C . ALA A 1 80 ? -17.738 14.879 19.683 1.00 58.06 80 ALA A C 1
ATOM 653 O O . ALA A 1 80 ? -18.552 14.085 20.161 1.00 58.06 80 ALA A O 1
ATOM 654 N N . LYS A 1 81 ? -16.976 15.721 20.407 1.00 53.84 81 LYS A N 1
ATOM 655 C CA . LYS A 1 81 ? -16.915 15.741 21.877 1.00 53.84 81 LYS A CA 1
ATOM 656 C C . LYS A 1 81 ? -18.328 15.550 22.419 1.00 53.84 81 LYS A C 1
ATOM 658 O O . LYS A 1 81 ? -19.147 16.462 22.324 1.00 53.84 81 LYS A O 1
ATOM 663 N N . ARG A 1 82 ? -18.640 14.344 22.906 1.00 56.94 82 ARG A N 1
ATOM 664 C CA . ARG A 1 82 ? -19.953 14.068 23.486 1.00 56.94 82 ARG A CA 1
ATOM 665 C C . ARG A 1 82 ? -20.018 14.955 24.719 1.00 56.94 82 ARG A C 1
ATOM 667 O O . ARG A 1 82 ? -19.221 14.766 25.635 1.00 56.94 82 ARG A O 1
ATOM 674 N N . LYS A 1 83 ? -20.873 15.980 24.688 1.00 62.56 83 LYS A N 1
ATOM 675 C CA . LYS A 1 83 ? -21.099 16.849 25.846 1.00 62.56 83 LYS A CA 1
ATOM 676 C C . LYS A 1 83 ? -21.435 15.944 27.037 1.00 62.56 83 LYS A C 1
ATOM 678 O O . LYS A 1 83 ? -22.195 14.986 26.881 1.00 62.56 83 LYS A O 1
ATOM 683 N N . THR A 1 84 ? -20.819 16.198 28.189 1.00 74.50 84 THR A N 1
ATOM 684 C CA . THR A 1 84 ? -21.142 15.472 29.422 1.00 74.50 84 THR A CA 1
ATOM 685 C C . THR A 1 84 ? -22.608 15.709 29.777 1.00 74.50 84 THR A C 1
ATOM 687 O O . THR A 1 84 ? -23.172 16.749 29.433 1.00 74.50 84 THR A O 1
ATOM 690 N N . LEU A 1 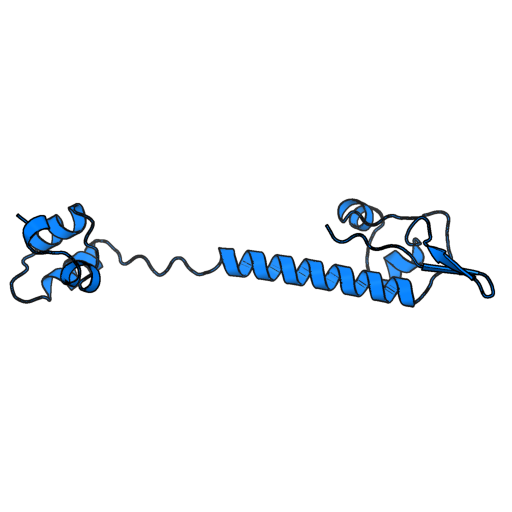85 ? -23.241 14.747 30.453 1.00 70.12 85 LEU A N 1
ATOM 691 C CA . LEU A 1 85 ? -24.669 14.816 30.793 1.00 70.12 85 LEU A CA 1
ATOM 692 C C . LEU A 1 85 ? -25.014 16.106 31.553 1.00 70.12 85 LEU A C 1
ATOM 694 O O . LEU A 1 85 ? -26.023 16.746 31.278 1.00 70.12 85 LEU A O 1
ATOM 698 N N . GLU A 1 86 ? -24.121 16.535 32.438 1.00 76.62 86 GLU A N 1
ATOM 699 C CA . GLU A 1 86 ? -24.244 17.767 33.220 1.00 76.62 86 GLU A CA 1
ATOM 700 C C . GLU A 1 86 ? -24.235 19.026 32.344 1.00 76.62 86 GLU A C 1
ATOM 702 O O . GLU A 1 86 ? -25.045 19.929 32.549 1.00 76.62 86 GLU A O 1
ATOM 707 N N . ALA A 1 87 ? -23.367 19.070 31.328 1.00 79.44 87 ALA A N 1
ATOM 708 C CA . ALA A 1 87 ? -23.287 20.193 30.398 1.00 79.44 87 ALA A CA 1
ATOM 709 C C . ALA A 1 87 ? -24.528 20.278 29.497 1.00 79.44 87 ALA A C 1
ATOM 711 O O . ALA A 1 87 ? -24.989 21.372 29.187 1.00 79.44 87 ALA A O 1
ATOM 712 N N . VAL A 1 88 ? -25.098 19.132 29.111 1.00 81.44 88 VAL A N 1
ATOM 713 C CA . VAL A 1 88 ? -26.352 19.083 28.341 1.00 81.44 88 VAL A CA 1
ATOM 714 C C . VAL A 1 88 ? -27.528 19.576 29.186 1.00 81.44 88 VAL A C 1
ATOM 716 O O . VAL A 1 88 ? -28.355 20.348 28.704 1.00 81.44 88 VAL A O 1
ATOM 719 N N . ILE A 1 89 ? -27.594 19.168 30.457 1.00 81.62 89 ILE A N 1
ATOM 720 C CA . ILE A 1 89 ? -28.638 19.631 31.379 1.00 81.62 89 ILE A CA 1
ATOM 721 C C . ILE A 1 89 ? -28.514 21.142 31.593 1.00 81.62 89 ILE A C 1
ATOM 723 O O . ILE A 1 89 ? -29.526 21.837 31.509 1.00 81.62 89 ILE A O 1
ATOM 727 N N .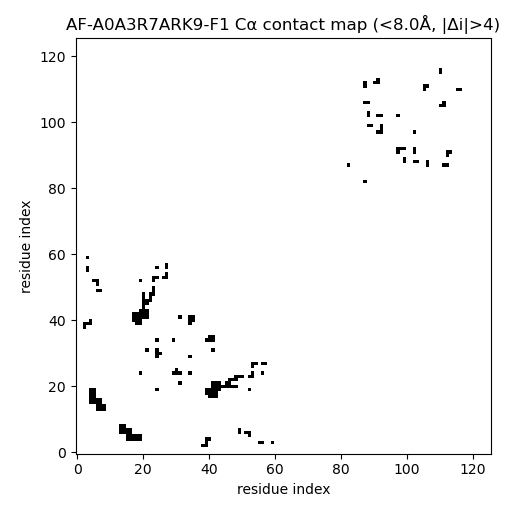 SER A 1 90 ? -27.302 21.669 31.807 1.00 83.31 90 SER A N 1
ATOM 728 C CA . SER A 1 90 ? -27.123 23.111 32.009 1.00 83.31 90 SER A CA 1
ATOM 729 C C . SER A 1 90 ? -27.519 23.918 30.765 1.00 83.31 90 SER A C 1
ATOM 731 O O . SER A 1 90 ? -28.242 24.905 30.890 1.00 83.31 90 SER A O 1
ATOM 733 N N . GLU A 1 91 ? -27.167 23.449 29.564 1.00 85.81 91 GLU A N 1
ATOM 734 C CA . GLU A 1 91 ? -27.537 24.076 28.288 1.00 85.81 91 GLU A CA 1
ATOM 735 C C . GLU A 1 91 ? -29.060 24.110 28.075 1.00 85.81 91 GLU A C 1
ATOM 737 O O . GLU A 1 91 ? -29.610 25.143 27.698 1.00 85.81 91 GLU A O 1
ATOM 742 N N . LEU A 1 92 ? -29.773 23.021 28.384 1.00 83.12 92 LEU A N 1
ATOM 743 C CA . LEU A 1 92 ? -31.238 22.981 28.287 1.00 83.12 92 LEU A CA 1
ATOM 744 C C . LEU A 1 92 ? -31.920 23.890 29.317 1.00 83.12 92 LEU A C 1
ATOM 746 O O . LEU A 1 92 ? -32.955 24.481 29.015 1.00 83.12 92 LEU A O 1
ATOM 750 N N . THR A 1 93 ? -31.348 24.031 30.516 1.00 84.62 93 THR A N 1
ATOM 751 C CA . THR A 1 93 ? -31.904 24.918 31.554 1.00 84.62 93 THR A CA 1
ATOM 752 C C . THR A 1 93 ? -31.735 26.407 31.257 1.00 84.62 93 THR A C 1
ATOM 754 O O . THR A 1 93 ? -32.452 27.219 31.837 1.00 84.62 93 THR A O 1
ATOM 757 N N . GLN A 1 94 ? -30.833 26.791 30.344 1.00 86.56 94 GLN A N 1
ATOM 758 C CA . GLN A 1 94 ? -30.709 28.188 29.907 1.00 86.56 94 GLN A CA 1
ATOM 759 C C . GLN A 1 94 ? -31.924 28.653 29.092 1.00 86.56 94 GLN A C 1
ATOM 761 O O . GLN A 1 94 ? -32.195 29.853 29.008 1.00 86.56 94 GLN A O 1
ATOM 766 N N . VAL A 1 95 ? -32.686 27.722 28.509 1.00 85.50 95 VAL A N 1
ATOM 767 C CA . VAL A 1 95 ? -33.915 28.047 27.786 1.00 85.50 95 VAL A CA 1
ATOM 768 C C . VAL A 1 95 ? -35.002 28.442 28.786 1.00 85.50 95 VAL A C 1
ATOM 770 O O . VAL A 1 95 ? -35.438 27.652 29.628 1.00 85.50 95 VAL A O 1
ATOM 773 N N . LYS A 1 96 ? -35.479 29.684 28.667 1.00 81.81 96 LYS A N 1
ATOM 774 C CA . LYS A 1 96 ? -36.534 30.253 29.513 1.00 81.81 96 LYS A CA 1
ATOM 775 C C . LYS A 1 96 ? -37.765 29.331 29.545 1.00 81.81 96 LYS A C 1
ATOM 777 O O . LYS A 1 96 ? -38.386 29.088 28.516 1.00 81.81 96 LYS A O 1
ATOM 782 N N . GLY A 1 97 ? -38.125 28.842 30.736 1.00 82.19 97 GLY A N 1
ATOM 783 C CA . GLY A 1 97 ? -39.272 27.944 30.959 1.00 82.19 97 GLY A CA 1
ATOM 784 C C . GLY A 1 97 ? -38.922 26.461 31.172 1.00 82.19 97 GLY A C 1
ATOM 785 O O . GLY A 1 97 ? -39.793 25.684 31.586 1.00 82.19 97 GLY A O 1
ATOM 786 N N . ILE A 1 98 ? -37.660 26.064 30.967 1.00 82.62 98 ILE A N 1
ATOM 787 C CA . ILE A 1 98 ? -37.172 24.701 31.220 1.00 82.62 98 ILE A CA 1
ATOM 788 C C . ILE A 1 98 ? -36.387 24.670 32.539 1.00 82.62 98 ILE A C 1
ATOM 790 O O . ILE A 1 98 ? -35.265 25.150 32.634 1.00 82.62 98 ILE A O 1
ATOM 794 N N . GLY A 1 99 ? -36.984 24.082 33.579 1.00 86.12 99 GLY A N 1
ATOM 795 C CA . GLY A 1 99 ? -36.300 23.823 34.852 1.00 86.12 99 GLY A CA 1
ATOM 796 C C . GLY A 1 99 ? -35.484 22.524 34.838 1.00 86.12 99 GLY A C 1
ATOM 797 O O . GLY A 1 99 ? -35.645 21.688 33.949 1.00 86.12 99 GLY A O 1
ATOM 798 N N . GLN A 1 100 ? -34.671 22.304 35.876 1.00 85.94 100 GLN A N 1
ATOM 799 C CA . GLN A 1 100 ? -33.769 21.142 35.998 1.00 85.94 100 GLN A CA 1
ATOM 800 C C . GLN A 1 100 ? -34.474 19.786 35.813 1.00 85.94 100 GLN A C 1
ATOM 802 O O . GLN A 1 100 ? -33.996 18.939 35.062 1.00 85.94 100 GLN A O 1
ATOM 807 N N . ARG A 1 101 ? -35.647 19.597 36.436 1.00 87.38 101 ARG A N 1
ATOM 808 C CA . ARG A 1 101 ? -36.432 18.350 36.329 1.00 87.38 101 ARG A CA 1
ATOM 809 C C . ARG A 1 101 ? -36.901 18.068 34.900 1.00 87.38 101 ARG A C 1
ATOM 811 O O . ARG A 1 101 ? -36.831 16.933 34.443 1.00 87.38 101 ARG A O 1
ATOM 818 N N . ARG A 1 102 ? -37.347 19.105 34.182 1.00 86.00 102 ARG A N 1
ATOM 819 C CA . ARG A 1 102 ? -37.769 18.980 32.779 1.00 86.00 102 ARG A CA 1
ATOM 820 C C . ARG A 1 102 ? -36.573 18.716 31.871 1.00 86.00 102 ARG A C 1
ATOM 822 O O . ARG A 1 102 ? -36.656 17.847 31.016 1.00 86.00 102 ARG A O 1
ATOM 829 N N . ALA A 1 103 ? -35.447 19.396 32.087 1.00 87.81 103 ALA A N 1
ATOM 830 C CA . ALA A 1 103 ? -34.217 19.138 31.339 1.00 87.81 103 ALA A CA 1
ATOM 831 C C . ALA A 1 103 ? -33.737 17.681 31.500 1.00 87.81 103 ALA A C 1
ATOM 833 O O . ALA A 1 103 ? -33.392 17.041 30.512 1.00 87.81 103 ALA A O 1
ATOM 834 N N . GLN A 1 104 ? -33.798 17.124 32.715 1.00 88.94 104 GLN A N 1
ATOM 835 C CA . GLN A 1 104 ? -33.489 15.710 32.968 1.00 88.94 104 GLN A CA 1
ATOM 836 C C . GLN A 1 104 ? -34.454 14.761 32.242 1.00 88.94 104 GLN A C 1
ATOM 838 O O . GLN A 1 104 ? -34.010 13.797 31.623 1.00 88.94 104 GLN A O 1
ATOM 843 N N . GLN A 1 105 ? -35.762 15.047 32.259 1.00 87.75 105 GLN A N 1
ATOM 844 C CA . GLN A 1 105 ? -36.754 14.270 31.505 1.00 87.75 105 GLN A CA 1
ATOM 845 C C . GLN A 1 105 ? -36.471 14.288 29.995 1.00 87.75 105 GLN A C 1
ATOM 847 O O . GLN A 1 105 ? -36.502 13.239 29.360 1.00 87.75 105 GLN A O 1
ATOM 852 N N . LEU A 1 106 ? -36.128 15.449 29.428 1.00 88.25 106 LEU A N 1
ATOM 853 C CA . LEU A 1 106 ? -35.790 15.588 28.007 1.00 88.25 106 LEU A CA 1
ATOM 854 C C . LEU A 1 106 ? -34.549 14.766 27.629 1.00 88.25 106 LEU A C 1
ATOM 856 O O . LEU A 1 106 ? -34.561 14.078 26.609 1.00 88.25 106 LEU A O 1
ATOM 860 N N . VAL A 1 107 ? -33.513 14.773 28.472 1.00 88.69 107 VAL A N 1
ATOM 861 C CA . VAL A 1 107 ? -32.309 13.946 28.279 1.00 88.69 107 VAL A CA 1
ATOM 862 C C . VAL A 1 107 ? -32.645 12.453 28.360 1.00 88.69 107 VAL A C 1
ATOM 864 O O . VAL A 1 107 ? -32.181 11.685 27.520 1.00 88.69 107 VAL A O 1
ATOM 867 N N . ASN A 1 108 ? -33.510 12.042 29.296 1.00 86.38 108 ASN A N 1
ATOM 868 C CA . ASN A 1 108 ? -33.967 10.650 29.415 1.00 86.38 108 ASN A CA 1
ATOM 869 C C . ASN A 1 108 ? -34.780 10.189 28.190 1.00 86.38 108 ASN A C 1
ATOM 871 O O . ASN A 1 108 ? -34.695 9.028 27.800 1.00 86.38 108 ASN A O 1
ATOM 875 N N . ILE A 1 109 ? -35.515 11.103 27.549 1.00 85.31 109 ILE A N 1
ATOM 876 C CA . ILE A 1 109 ? -36.237 10.881 26.281 1.00 85.31 109 ILE A CA 1
ATOM 877 C C . ILE A 1 109 ? -35.274 10.935 25.066 1.00 85.31 109 ILE A C 1
ATOM 879 O O . ILE A 1 109 ? -35.646 10.640 23.931 1.00 85.31 109 ILE A O 1
ATOM 883 N N . GLY A 1 110 ? -33.996 11.265 25.280 1.00 81.19 110 GLY A N 1
ATOM 884 C CA . GLY A 1 110 ? -32.958 11.302 24.247 1.00 81.19 110 GLY A CA 1
ATOM 885 C C . GLY A 1 110 ? -32.880 12.623 23.476 1.00 81.19 110 GLY A C 1
ATOM 886 O O . GLY A 1 110 ? -32.334 12.666 22.363 1.00 81.19 110 GLY A O 1
ATOM 887 N N . ILE A 1 111 ? -33.428 13.708 24.027 1.00 83.38 111 ILE A N 1
ATOM 888 C CA . ILE A 1 111 ? -33.293 15.072 23.510 1.00 83.38 111 ILE A CA 1
ATOM 889 C C . ILE A 1 111 ? -32.063 15.710 24.160 1.00 83.38 111 ILE A C 1
ATOM 891 O O . ILE A 1 111 ? -32.117 16.248 25.261 1.00 83.38 111 ILE A O 1
ATOM 895 N N . ASN A 1 112 ? -30.942 15.658 23.442 1.00 81.50 112 ASN A N 1
ATOM 896 C CA . ASN A 1 112 ? -29.633 16.064 23.968 1.00 81.50 112 ASN A CA 1
ATOM 897 C C . ASN A 1 112 ? -29.152 17.424 23.430 1.00 81.50 112 ASN A C 1
ATOM 899 O O . ASN A 1 112 ? -27.997 17.790 23.629 1.00 81.50 112 ASN A O 1
ATOM 903 N N . SER A 1 113 ? -29.993 18.150 22.687 1.00 83.44 113 SER A N 1
ATOM 904 C CA . SER A 1 113 ? -29.670 19.480 22.164 1.00 83.44 113 SER A CA 1
ATOM 905 C C . SER A 1 113 ? -30.925 20.314 21.920 1.00 83.44 113 SER A C 1
ATOM 907 O O . SER A 1 113 ? -32.002 19.781 21.638 1.00 83.44 113 SER A O 1
ATOM 909 N N . VAL A 1 114 ? -30.763 21.639 21.966 1.00 81.44 114 VAL A N 1
ATOM 910 C CA . VAL A 1 114 ? -31.831 22.608 21.672 1.00 81.44 114 VAL A CA 1
ATOM 911 C C . VAL A 1 114 ? -32.322 22.473 20.225 1.00 81.44 114 VAL A C 1
ATOM 913 O O . VAL A 1 114 ? -33.515 22.576 19.962 1.00 81.44 114 VAL A O 1
ATOM 916 N N . GLU A 1 115 ? -31.428 22.150 19.287 1.00 83.06 115 GLU A N 1
ATOM 917 C CA . GLU A 1 115 ? -31.791 21.899 17.886 1.00 83.06 115 GLU A CA 1
ATOM 918 C C . GLU A 1 115 ? -32.684 20.671 17.707 1.00 83.06 115 GLU A C 1
ATOM 920 O O . GLU A 1 115 ? -33.537 20.635 16.822 1.00 83.06 115 GLU A O 1
ATOM 925 N N . LYS A 1 116 ? -32.470 19.628 18.516 1.00 83.06 116 LYS A N 1
ATOM 926 C CA . LYS A 1 116 ? -33.319 18.437 18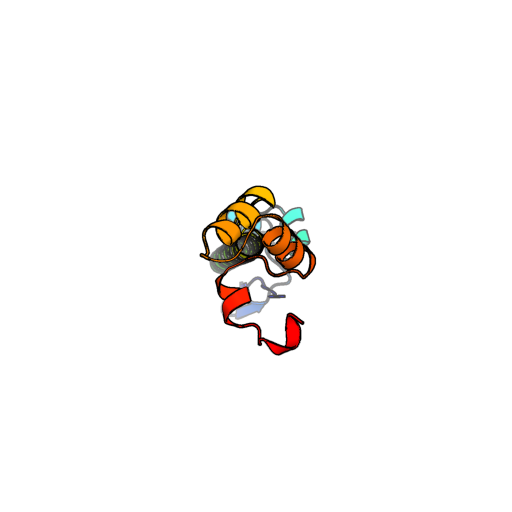.478 1.00 83.06 116 LYS A CA 1
ATOM 927 C C . LYS A 1 116 ? -34.673 18.742 19.108 1.00 83.06 116 LYS A C 1
ATOM 929 O O . LYS A 1 116 ? -35.686 18.313 18.570 1.00 83.06 116 LYS A O 1
ATOM 934 N N . LEU A 1 117 ? -34.692 19.535 20.181 1.00 80.81 117 LEU A N 1
ATOM 935 C CA . LEU A 1 117 ? -35.923 20.004 20.813 1.00 80.81 117 LEU A CA 1
ATOM 936 C C . LEU A 1 117 ? -36.778 20.844 19.851 1.00 80.81 117 LEU A C 1
ATOM 938 O O . LEU A 1 117 ? -37.979 20.617 19.769 1.00 80.81 117 LEU A O 1
ATOM 942 N N . SER A 1 118 ? -36.175 21.764 19.090 1.00 82.38 118 SER A N 1
ATOM 943 C CA . SER A 1 118 ? -36.914 22.629 18.155 1.00 82.38 118 SER A CA 1
ATOM 944 C C . SER A 1 118 ? -37.505 21.878 16.959 1.00 82.38 118 SER A C 1
ATOM 946 O O . SER A 1 118 ? -38.511 22.306 16.399 1.00 82.38 118 SER A O 1
ATOM 948 N N . LYS A 1 119 ? -36.896 20.753 16.568 1.00 83.19 119 LYS A N 1
ATOM 949 C CA . LYS A 1 119 ? -37.366 19.893 15.471 1.00 83.19 119 LYS A CA 1
ATOM 950 C C . LYS A 1 119 ? -38.461 18.905 15.894 1.00 83.19 119 LYS A C 1
ATOM 952 O O . LYS A 1 119 ? -39.149 18.373 15.025 1.00 83.19 119 LYS A O 1
ATOM 957 N N . MET A 1 120 ? -38.617 18.640 17.192 1.00 76.00 120 MET A N 1
ATOM 958 C CA . MET A 1 120 ? -39.637 17.726 17.721 1.00 76.00 120 MET A CA 1
ATOM 959 C C . MET A 1 120 ? -41.015 18.398 17.706 1.00 76.00 120 MET A C 1
ATOM 961 O O . MET A 1 120 ? -41.155 19.580 18.019 1.00 76.00 120 MET A O 1
ATOM 965 N N . LYS A 1 121 ? -42.061 17.649 17.347 1.00 72.19 121 LYS A N 1
ATOM 966 C CA . LYS A 1 121 ? -43.439 18.163 17.355 1.00 72.19 121 LYS A CA 1
ATOM 967 C C . LYS A 1 121 ? -44.012 18.119 18.776 1.00 72.19 121 LYS A C 1
ATOM 969 O O . LYS A 1 121 ? -43.815 17.143 19.488 1.00 72.19 121 LYS A O 1
ATOM 974 N N . GLN A 1 122 ? -44.808 19.125 19.156 1.00 64.75 122 GLN A N 1
ATOM 975 C CA . GLN A 1 122 ? -45.438 19.235 20.489 1.00 64.75 122 GLN A CA 1
ATOM 976 C C . GLN A 1 122 ? -46.240 17.992 20.917 1.00 64.75 122 GLN A C 1
ATOM 978 O O . GLN A 1 122 ? -46.316 17.701 22.105 1.00 64.75 122 GLN A O 1
ATOM 983 N N . LYS A 1 123 ? -46.799 17.236 19.962 1.00 60.81 123 LYS A N 1
ATOM 984 C CA . LYS A 1 123 ? -47.581 16.017 20.225 1.00 60.81 123 LYS A CA 1
ATOM 985 C C . LYS A 1 123 ? -46.747 14.857 20.792 1.00 60.81 123 LYS A C 1
ATOM 987 O O . LYS A 1 123 ? -47.322 13.926 21.335 1.00 60.81 123 LYS A O 1
ATOM 992 N N . GLU A 1 124 ? -45.420 14.920 20.686 1.00 56.88 124 GLU A N 1
ATOM 993 C CA . GLU A 1 124 ? -44.499 13.896 21.204 1.00 56.88 124 GLU A CA 1
ATOM 994 C C . GLU A 1 124 ? -43.916 14.243 22.585 1.00 56.88 124 GLU A C 1
ATOM 996 O O . GLU A 1 124 ? -43.076 13.511 23.100 1.00 56.88 124 GLU A O 1
ATOM 1001 N N . LEU A 1 125 ? -44.341 15.365 23.182 1.00 55.75 125 LEU A N 1
ATOM 1002 C CA . LEU A 1 125 ? -43.900 15.828 24.506 1.00 55.75 125 LEU A CA 1
ATOM 1003 C C . LEU A 1 125 ? -44.962 15.664 25.612 1.00 55.75 125 LEU A C 1
ATOM 1005 O O . LEU A 1 125 ? -44.687 16.046 26.751 1.00 55.75 125 LEU A O 1
ATOM 1009 N N . SER A 1 126 ? -46.162 15.180 25.269 1.00 50.22 126 SER A N 1
ATOM 1010 C CA . SER A 1 126 ? -47.300 15.045 26.190 1.00 50.22 126 SER A CA 1
ATOM 1011 C C . SER A 1 126 ? -47.358 13.692 26.879 1.00 50.22 126 SER A C 1
ATOM 1013 O O . SER A 1 126 ? -46.900 12.695 26.283 1.00 50.22 126 SER A O 1
#

Foldseek 3Di:
DDADFDWDDDDPDIDTDQFDECVLCVLLVHDPVRCVVVVGGYDDVDPDDDVVSNVVSNVVVVVVVVVVVVVVVVVPPPPPPQPPLVRQLVQQCVPPPQDSVNSVVCVVVVNSDPVSVVPDDPVVVD

pLDDT: mean 83.88, std 12.82, range [47.69, 96.31]

Mean predicted aligned error: 13.49 Å

Nearest PDB structures (foldseek):
  3j7o-assembly1_L  TM=6.900E-01  e=5.691E-04  Sus scrofa
  7ls1-assembly1_F1  TM=6.878E-01  e=7.380E-04  Mus musculus
  8b2l-assembly1_D3  TM=6.895E-01  e=1.324E-03  Nicotiana tabacum
  8eug-assembly1_L  TM=7.337E-01  e=2.087E-03  Schizosaccharomyces pombe
  9cai-assembly1_CL  TM=6.983E-01  e=1.956E-03  Caenorhabditis elegans

Solvent-accessible surface area (backbone atoms only — not comparable to full-atom values): 7538 Å² total; per-residue (Å²): 133,90,82,77,76,21,70,41,76,56,91,94,45,78,44,82,41,90,21,39,19,57,51,28,31,51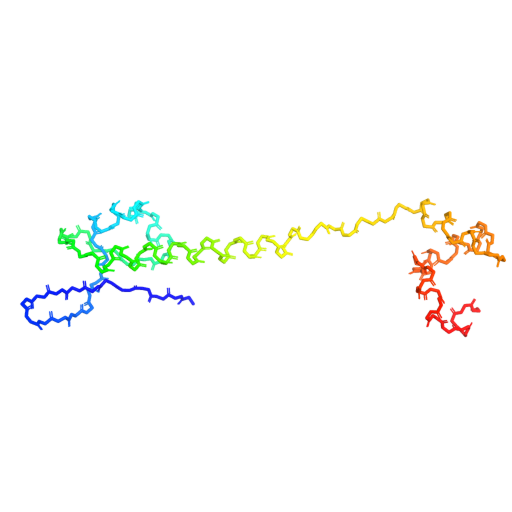,78,50,77,38,53,74,66,56,35,49,75,74,69,42,50,69,26,80,88,42,68,73,70,48,69,69,45,28,52,50,50,45,53,51,51,53,49,53,51,51,52,50,53,51,55,47,54,69,70,59,56,70,76,72,78,74,71,52,71,68,59,43,37,53,59,46,39,68,43,90,90,36,48,69,71,55,27,51,52,38,44,74,74,66,44,75,44,71,73,55,54,73,71,51,61,78,87,79,75,114

Radius of gyration: 29.94 Å; Cα contacts (8 Å, |Δi|>4): 112; chains: 1; bounding box: 66×47×65 Å

Sequence (126 aa):
MVKIYAIVRRKRKVRKGKGFSREELRSANLSVKEARNLGISVDERRSTMHEENVKTLRAFISEIQRTRIRTEKVKVAPPAKRKTLEAVISELTQVKGIGQRRAQQLVNIGINSVEKLSKMKQKELS